Protein AF-A0A8H9ICK0-F1 (afdb_monomer)

Foldseek 3Di:
DVVVVVVVVVVVVVVVVVVVVPPPVPPPPPPVQDWDKDWDWDDDPAKIKTKIKTAAPAQPDPAEAEDDDDDQWAAQQRQDPNDSNNVVVQVVCSVVNHIYMTIGPDPYDPMHDDRPDDDD

pLDDT: mean 82.22, std 15.5, range [43.94, 97.44]

Mean predicted aligned error: 12.76 Å

InterPro domains:
  IPR029058 Alpha/Beta hydrolase fold [G3DSA:3.40.50.1820] (29-119)
  IPR029058 Alpha/Beta hydrolase fold [SSF53474] (40-115)
  IPR053145 AB hydrolase superfamily Esterase 10 [PTHR43265] (17-114)

Organism: NCBI:txid368405

Secondary structure (DSSP, 8-state):
-HHHHHHHHHHHHHHHHHHHSGGGSTTS-------EEEEEEEE-SS-EEEEEEEE-SS-SSS-EEEE---SSS--TT-EETTEEHHHHHHHHHHHTT-EEEEEPPTTSTT--S---S---

Nearest PDB structures (foldseek):
  7z2x-assembly1_B  TM=8.511E-01  e=9.625E-04  Lentilactobacillus buchneri
  5hdp-assembly6_F  TM=6.796E-01  e=7.055E-03  Streptomyces albus
  5hdf-assembly1_B  TM=6.763E-01  e=8.022E-03  Streptomyces albus
  6y0f-assembly1_B  TM=5.804E-01  e=4.264E-02  Homo sapiens
  6kd0-assembly1_A  TM=6.346E-01  e=1.446E-01  Boreostereum vibrans

Sequence (120 aa):
MFHLSIIKLSVVILTVFLLLAVPQCCSAFERTTSKKEVDLLIKAPEIDLGGTLLVPQTAKRDLLVIFTSGSSWQDRDSTLFDFPMFKVIAQHLAQAGIASFRYDDRGVGTSTGDFGIGSC

Solvent-accessible surface area (backbone atoms only — not comparable to full-atom values): 7002 Å² total; per-residue (Å²): 119,69,74,65,52,54,53,54,51,51,53,52,52,53,52,52,53,56,62,68,58,60,74,74,73,73,74,81,78,75,79,71,76,68,59,47,78,42,81,46,73,49,79,49,100,82,36,38,39,17,29,40,38,39,41,27,77,57,64,76,52,103,47,76,46,75,58,75,89,88,68,82,81,33,51,42,31,51,62,52,94,90,39,46,54,46,50,56,52,44,55,51,36,26,74,71,12,31,27,30,36,28,39,20,31,52,52,21,93,71,10,39,53,73,67,72,91,82,82,130

Structure (mmCIF, N/CA/C/O backbone):
data_AF-A0A8H9ICK0-F1
#
_entry.id   AF-A0A8H9ICK0-F1
#
loop_
_atom_site.group_PDB
_atom_site.id
_atom_site.type_symbol
_atom_site.label_atom_id
_atom_site.label_alt_id
_atom_site.label_comp_id
_atom_site.label_asym_id
_atom_site.label_entity_id
_atom_site.label_seq_id
_atom_site.pdbx_PDB_ins_code
_atom_site.Cartn_x
_atom_site.Cartn_y
_atom_site.Cartn_z
_atom_site.occupancy
_atom_site.B_iso_or_equiv
_atom_site.auth_seq_id
_atom_site.auth_comp_id
_atom_site.auth_asym_id
_atom_site.auth_atom_id
_atom_site.pdbx_PDB_model_num
ATOM 1 N N . MET A 1 1 ? 5.658 -30.998 67.004 1.00 60.28 1 MET A N 1
ATOM 2 C CA . MET A 1 1 ? 6.125 -31.365 65.644 1.00 60.28 1 MET A CA 1
ATOM 3 C C . MET A 1 1 ? 5.016 -31.257 64.583 1.00 60.28 1 MET A C 1
ATOM 5 O O . MET A 1 1 ? 5.282 -30.704 63.527 1.00 60.28 1 MET A O 1
ATOM 9 N N . PHE A 1 2 ? 3.769 -31.663 64.869 1.00 62.81 2 PHE A N 1
ATOM 10 C CA . PHE A 1 2 ? 2.630 -31.580 63.927 1.00 62.81 2 PHE A CA 1
ATOM 11 C C . PHE A 1 2 ? 2.185 -30.155 63.548 1.00 62.81 2 PHE A C 1
ATOM 13 O O . PHE A 1 2 ? 1.882 -29.889 62.388 1.00 62.81 2 PHE A O 1
ATOM 20 N N . HIS A 1 3 ? 2.227 -29.209 64.490 1.00 69.38 3 HIS A N 1
ATOM 21 C CA . HIS A 1 3 ? 1.761 -27.835 64.258 1.00 69.38 3 HIS A CA 1
ATOM 22 C C . HIS A 1 3 ? 2.597 -27.067 63.216 1.00 69.38 3 HIS A C 1
ATOM 24 O O . HIS A 1 3 ? 2.086 -26.199 62.517 1.00 69.38 3 HIS A O 1
ATOM 30 N N . LEU A 1 4 ? 3.881 -27.414 63.068 1.00 63.09 4 LEU A N 1
ATOM 31 C CA . LEU A 1 4 ? 4.794 -26.766 62.120 1.00 63.09 4 LEU A CA 1
ATOM 32 C C . LEU A 1 4 ? 4.628 -27.299 60.685 1.00 63.09 4 LEU A C 1
ATOM 34 O O . LEU A 1 4 ? 4.984 -26.618 59.727 1.00 63.09 4 LEU A O 1
ATOM 38 N N . SER A 1 5 ? 4.080 -28.509 60.530 1.00 70.38 5 SER A N 1
ATOM 39 C CA . SER A 1 5 ? 3.836 -29.142 59.228 1.00 70.38 5 SER A CA 1
ATOM 40 C C . SER A 1 5 ? 2.579 -28.582 58.551 1.00 70.38 5 SER A C 1
ATOM 42 O O . SER A 1 5 ? 2.607 -28.297 57.357 1.00 70.38 5 SER A O 1
ATOM 44 N N . ILE A 1 6 ? 1.527 -28.305 59.329 1.00 77.06 6 ILE A N 1
ATOM 45 C CA . ILE A 1 6 ? 0.273 -27.708 58.835 1.00 77.06 6 ILE A CA 1
ATOM 46 C C . ILE A 1 6 ? 0.503 -26.271 58.341 1.00 77.06 6 ILE A C 1
ATOM 48 O O . ILE A 1 6 ? 0.002 -25.885 57.287 1.00 77.06 6 ILE A O 1
ATOM 52 N N . ILE A 1 7 ? 1.326 -25.496 59.056 1.00 78.19 7 ILE A N 1
ATOM 53 C CA . ILE A 1 7 ? 1.675 -24.118 58.673 1.00 78.19 7 ILE A CA 1
ATOM 54 C C . ILE A 1 7 ? 2.466 -24.106 57.358 1.00 78.19 7 ILE A C 1
ATOM 56 O O . ILE A 1 7 ? 2.162 -23.316 56.467 1.00 78.19 7 ILE A O 1
ATOM 60 N N . LYS A 1 8 ? 3.432 -25.021 57.192 1.00 78.19 8 LYS A N 1
ATOM 61 C CA . LYS A 1 8 ? 4.186 -25.158 55.936 1.00 78.19 8 LYS A CA 1
ATOM 62 C C . LYS A 1 8 ? 3.283 -25.539 54.760 1.00 78.19 8 LYS A C 1
ATOM 64 O O . LYS A 1 8 ? 3.456 -24.989 53.680 1.00 78.19 8 LYS A O 1
ATOM 69 N N . LEU A 1 9 ? 2.304 -26.421 54.967 1.00 80.81 9 LEU A N 1
ATOM 70 C CA . LEU A 1 9 ? 1.376 -26.837 53.913 1.00 80.81 9 LEU A CA 1
ATOM 71 C C . LEU A 1 9 ? 0.417 -25.704 53.507 1.00 80.81 9 LEU A C 1
ATOM 73 O O . LEU A 1 9 ? 0.200 -25.488 52.320 1.00 80.81 9 LEU A O 1
ATOM 77 N N . SER A 1 10 ? -0.082 -24.926 54.472 1.00 81.25 10 SER A N 1
ATOM 78 C CA . SER A 1 10 ? -0.953 -23.771 54.208 1.00 81.25 10 SER A CA 1
ATOM 79 C C . SER A 1 10 ? -0.232 -22.649 53.448 1.00 81.25 10 SER A C 1
ATOM 81 O O . SER A 1 10 ? -0.766 -22.114 52.479 1.00 81.25 10 SER A O 1
ATOM 83 N N . VAL A 1 11 ? 1.020 -22.344 53.815 1.00 81.75 11 VAL A N 1
ATOM 84 C CA . VAL A 1 11 ? 1.832 -21.334 53.112 1.00 81.75 11 VAL A CA 1
ATOM 85 C C . VAL A 1 11 ? 2.145 -21.768 51.679 1.00 81.75 11 VAL A C 1
ATOM 87 O O . VAL A 1 11 ? 2.081 -20.939 50.780 1.00 81.75 11 VAL A O 1
ATOM 90 N N . VAL A 1 12 ? 2.426 -23.055 51.441 1.00 85.00 12 VAL A N 1
ATOM 91 C CA . VAL A 1 12 ? 2.659 -23.589 50.085 1.00 85.00 12 VAL A CA 1
ATOM 92 C C . VAL A 1 12 ? 1.384 -23.549 49.238 1.00 85.00 12 VAL A C 1
ATOM 94 O O . VAL A 1 12 ? 1.440 -23.190 48.067 1.00 85.00 12 VAL A O 1
ATOM 97 N N . ILE A 1 13 ? 0.221 -23.857 49.817 1.00 82.44 13 ILE A N 1
ATOM 98 C CA . ILE A 1 13 ? -1.058 -23.782 49.095 1.00 82.44 13 ILE A CA 1
ATOM 99 C C . ILE A 1 13 ? -1.400 -22.324 48.751 1.00 82.44 13 ILE A C 1
ATOM 101 O O . ILE A 1 13 ? -1.805 -22.047 47.623 1.00 82.44 13 ILE A O 1
ATOM 105 N N . LEU A 1 14 ? -1.181 -21.381 49.673 1.00 76.44 14 LEU A N 1
ATOM 106 C CA . LEU A 1 14 ? -1.448 -19.959 49.446 1.00 76.44 14 LEU A CA 1
ATOM 107 C C . LEU A 1 14 ? -0.511 -19.346 48.391 1.00 76.44 14 LEU A C 1
ATOM 109 O O . LEU A 1 14 ? -0.959 -18.553 47.566 1.00 76.44 14 LEU A O 1
ATOM 113 N N . THR A 1 15 ? 0.772 -19.726 48.374 1.00 74.38 15 THR A N 1
ATOM 114 C CA . THR A 1 15 ? 1.733 -19.230 47.373 1.00 74.38 15 THR A CA 1
ATOM 115 C C . THR A 1 15 ? 1.491 -19.823 45.987 1.00 74.38 15 THR A C 1
ATOM 117 O O . THR A 1 15 ? 1.574 -19.092 45.002 1.00 74.38 15 THR A O 1
ATOM 120 N N . VAL A 1 16 ? 1.112 -21.102 4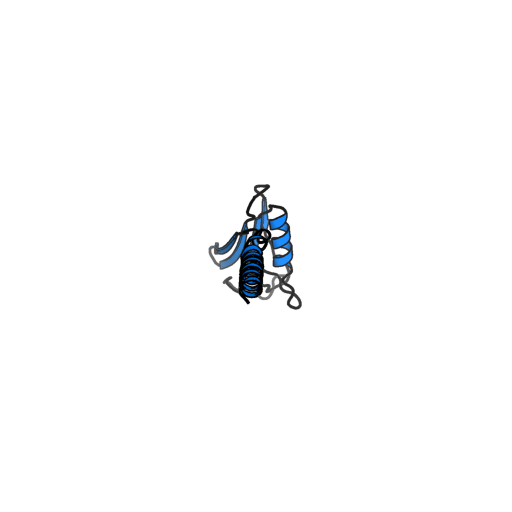5.888 1.00 78.88 16 VAL A N 1
ATOM 121 C CA . VAL A 1 16 ? 0.711 -21.732 44.617 1.00 78.88 16 VAL A CA 1
ATOM 122 C C . VAL A 1 16 ? -0.585 -21.116 44.079 1.00 78.88 16 VAL A C 1
ATOM 124 O O . VAL A 1 16 ? -0.677 -20.833 42.887 1.00 78.88 16 VAL A O 1
ATOM 127 N N . PHE A 1 17 ? -1.562 -20.832 44.945 1.00 76.19 17 PHE A N 1
ATOM 128 C CA . PHE A 1 17 ? -2.814 -20.183 44.549 1.00 76.19 17 PHE A CA 1
ATOM 129 C C . PHE A 1 17 ? -2.591 -18.745 44.046 1.00 76.19 17 PHE A C 1
ATOM 131 O O . PHE A 1 17 ? -3.198 -18.335 43.058 1.00 76.19 17 PHE A O 1
ATOM 138 N N . LEU A 1 18 ? -1.660 -18.003 44.660 1.00 67.44 18 LEU A N 1
ATOM 139 C CA . LEU A 1 18 ? -1.280 -16.658 44.218 1.00 67.44 18 LEU A CA 1
ATOM 140 C C . LEU A 1 18 ? -0.561 -16.674 42.855 1.00 67.44 18 LEU A C 1
ATOM 142 O O . LEU A 1 18 ? -0.817 -15.804 42.030 1.00 67.44 18 LEU A O 1
ATOM 146 N N . LEU A 1 19 ? 0.282 -17.681 42.587 1.00 67.69 19 LEU A N 1
ATOM 147 C CA . LEU A 1 19 ? 0.970 -17.879 41.299 1.00 67.69 19 LEU A CA 1
ATOM 148 C C . LEU A 1 19 ? 0.021 -18.302 40.161 1.00 67.69 19 LEU A C 1
ATOM 150 O O . LEU A 1 19 ? 0.246 -17.931 39.011 1.00 67.69 19 LEU A O 1
ATOM 154 N N . LEU A 1 20 ? -1.059 -19.025 40.472 1.00 67.44 20 LEU A N 1
ATOM 155 C CA . LEU A 1 20 ? -2.079 -19.441 39.500 1.00 67.44 20 LEU A CA 1
ATOM 156 C C . LEU A 1 20 ? -3.115 -18.351 39.174 1.00 67.44 20 LEU A C 1
ATOM 158 O O . LEU A 1 20 ? -3.840 -18.498 38.194 1.00 67.44 20 LEU A O 1
ATOM 162 N N . ALA A 1 21 ? -3.178 -17.259 39.946 1.00 59.62 21 ALA A N 1
ATOM 163 C CA . ALA A 1 21 ? -4.078 -16.122 39.705 1.00 59.62 21 ALA A CA 1
ATOM 164 C C . ALA A 1 21 ? -3.463 -15.014 38.818 1.00 59.62 21 ALA A C 1
ATOM 166 O O . ALA A 1 21 ? -4.181 -14.159 38.299 1.00 59.62 21 ALA A O 1
ATOM 167 N N . VAL A 1 22 ? -2.145 -15.046 38.581 1.00 60.22 22 VAL A N 1
ATOM 168 C CA . VAL A 1 22 ? -1.435 -14.098 37.699 1.00 60.22 22 VAL A CA 1
ATOM 169 C C . VAL A 1 22 ? -1.764 -14.232 36.193 1.00 60.22 22 VAL A C 1
ATOM 171 O O . VAL A 1 22 ? -1.731 -13.206 35.509 1.00 60.22 22 VAL A O 1
ATOM 174 N N . PRO A 1 23 ? -2.134 -15.397 35.613 1.00 56.69 23 PRO A N 1
ATOM 175 C CA . PRO A 1 23 ? -2.251 -15.501 34.162 1.00 56.69 23 PRO A CA 1
ATOM 176 C C . PRO A 1 23 ? -3.549 -14.901 33.595 1.00 56.69 23 PRO A C 1
ATOM 178 O O . PRO A 1 23 ? -3.660 -14.776 32.380 1.00 56.69 23 PRO A O 1
ATOM 181 N N . GLN A 1 24 ? -4.523 -14.484 34.418 1.00 57.00 24 GLN A N 1
ATOM 182 C CA . GLN A 1 24 ? -5.813 -13.977 33.915 1.00 57.00 24 GLN A CA 1
ATOM 183 C C . GLN A 1 24 ? -5.920 -12.449 33.801 1.00 57.00 24 GLN A C 1
ATOM 185 O O . GLN A 1 24 ? -6.860 -11.964 33.177 1.00 57.00 24 GLN A O 1
ATOM 190 N N . CYS A 1 25 ? -4.959 -11.671 34.312 1.00 43.94 25 CYS A N 1
ATOM 191 C CA . CYS A 1 25 ? -4.968 -10.212 34.113 1.00 43.94 25 CYS A CA 1
ATOM 192 C C . CYS A 1 25 ? -4.233 -9.773 32.828 1.00 43.94 25 CYS A C 1
ATOM 194 O O . CYS A 1 25 ? -4.380 -8.641 32.377 1.00 43.94 25 CYS A O 1
ATOM 196 N N . CYS A 1 26 ? -3.470 -10.670 32.193 1.00 50.56 26 CYS A N 1
ATOM 197 C CA . CYS A 1 26 ? -2.640 -10.326 31.032 1.00 50.56 26 CYS A CA 1
ATOM 198 C C . CYS A 1 26 ? -3.401 -10.331 29.688 1.00 50.56 26 CYS A C 1
ATOM 200 O O . CYS A 1 26 ? -2.861 -9.918 28.670 1.00 50.56 26 CYS A O 1
ATOM 202 N N . SER A 1 27 ? -4.664 -10.771 29.655 1.00 51.22 27 SER A N 1
ATOM 203 C CA . SER A 1 27 ? -5.395 -10.979 28.391 1.00 51.22 27 SER A CA 1
ATOM 204 C C . 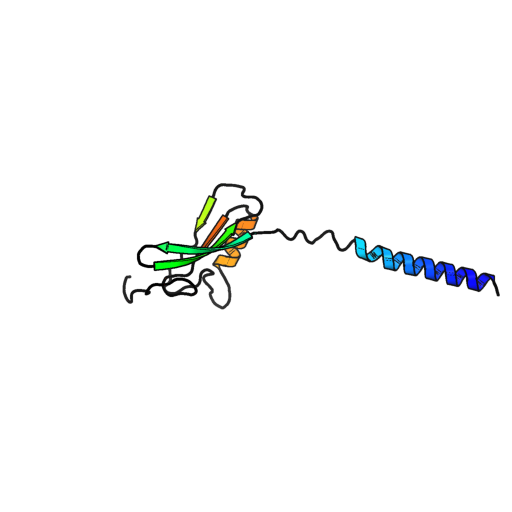SER A 1 27 ? -6.345 -9.837 27.989 1.00 51.22 27 SER A C 1
ATOM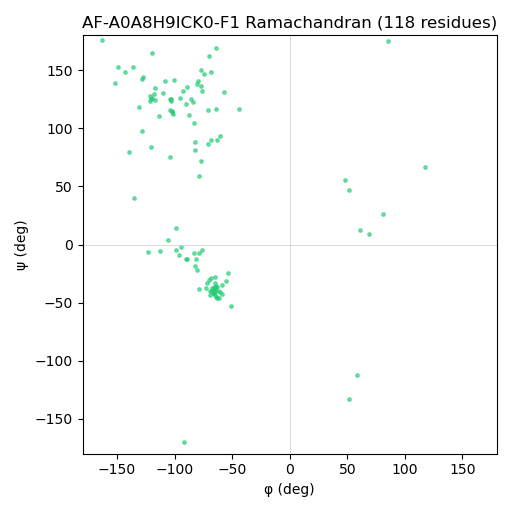 206 O O . SER A 1 27 ? -7.195 -10.037 27.124 1.00 51.22 27 SER A O 1
ATOM 208 N N . ALA A 1 28 ? -6.251 -8.647 28.594 1.00 52.72 28 ALA A N 1
ATOM 209 C CA . ALA A 1 28 ? -7.181 -7.540 28.313 1.00 52.72 28 ALA A CA 1
ATOM 210 C C . ALA A 1 28 ? -6.607 -6.390 27.459 1.00 52.72 28 ALA A C 1
ATOM 212 O O . ALA A 1 28 ? -7.314 -5.411 27.217 1.00 52.72 28 ALA A O 1
ATOM 213 N N . PHE A 1 29 ? -5.367 -6.481 26.964 1.00 49.50 29 PHE A N 1
ATOM 214 C CA . PHE A 1 29 ? -4.799 -5.453 26.078 1.00 49.50 29 PHE A CA 1
ATOM 215 C C . PHE A 1 29 ? -4.055 -6.033 24.872 1.00 49.50 29 PHE A C 1
ATOM 217 O O . PHE A 1 29 ? -3.059 -5.499 24.411 1.00 49.50 29 PHE A O 1
ATOM 224 N N . GLU A 1 30 ? -4.596 -7.088 24.281 1.00 54.53 30 GLU A N 1
ATOM 225 C CA . GLU A 1 30 ? -4.493 -7.228 22.833 1.00 54.53 30 GLU A CA 1
ATOM 226 C C . GLU A 1 30 ? -5.846 -6.865 22.241 1.00 54.53 30 GLU A C 1
ATOM 228 O O . GLU A 1 30 ? -6.631 -7.701 21.802 1.00 54.53 30 GLU A O 1
ATOM 233 N N . ARG A 1 31 ? -6.141 -5.560 22.204 1.00 44.88 31 ARG A N 1
ATOM 234 C CA . ARG A 1 31 ? -7.036 -5.069 21.158 1.00 44.88 31 ARG A CA 1
ATOM 235 C C . ARG A 1 31 ? -6.206 -5.011 19.884 1.00 44.88 31 ARG A C 1
ATOM 237 O O . ARG A 1 31 ? -5.825 -3.936 19.425 1.00 44.88 31 ARG A O 1
ATOM 244 N N . THR A 1 32 ? -5.902 -6.187 19.347 1.00 47.38 32 THR A N 1
ATOM 245 C CA . THR A 1 32 ? -5.354 -6.358 18.007 1.00 47.38 32 THR A CA 1
ATOM 246 C C . THR A 1 32 ? -6.439 -5.849 17.075 1.00 47.38 32 THR A C 1
ATOM 248 O O . THR A 1 32 ? -7.392 -6.544 16.737 1.00 47.38 32 THR A O 1
ATOM 251 N N . THR A 1 33 ? -6.375 -4.551 16.787 1.00 56.31 33 THR A N 1
ATOM 252 C CA . THR A 1 33 ? -7.227 -3.872 15.818 1.00 56.31 33 THR A CA 1
ATOM 253 C C . THR A 1 33 ? -6.965 -4.549 14.482 1.00 56.31 33 THR A C 1
ATOM 255 O O . THR A 1 33 ? -5.990 -4.249 13.801 1.00 56.31 33 THR A O 1
ATOM 258 N N . SER A 1 34 ? -7.781 -5.549 14.158 1.00 65.06 34 SER A N 1
ATOM 259 C CA . SER A 1 34 ? -7.619 -6.373 12.966 1.00 65.06 34 SER A CA 1
ATOM 260 C C . SER A 1 34 ? -7.981 -5.523 11.746 1.00 65.06 34 SER A C 1
ATOM 262 O O . SER A 1 34 ? -9.135 -5.441 11.333 1.00 65.06 34 SER A O 1
ATOM 264 N N . LYS A 1 35 ? -6.998 -4.779 11.233 1.00 81.06 35 LYS A N 1
ATOM 265 C CA . LYS A 1 35 ? -7.050 -4.110 9.930 1.00 81.06 35 LYS A CA 1
ATOM 266 C C . LYS A 1 35 ? -6.756 -5.166 8.864 1.00 81.06 35 LYS A C 1
ATOM 268 O O . LYS A 1 35 ? -5.892 -6.014 9.079 1.00 81.06 35 LYS A O 1
ATOM 273 N N . LYS A 1 36 ? -7.457 -5.125 7.730 1.00 91.00 36 LYS A N 1
ATOM 274 C CA . LYS A 1 36 ? -7.258 -6.093 6.645 1.00 91.00 36 LYS A CA 1
ATOM 275 C C . LYS A 1 36 ? -6.428 -5.450 5.540 1.00 91.00 36 LYS A C 1
ATOM 277 O O . LYS A 1 36 ? -6.899 -4.515 4.896 1.00 91.00 36 LYS A O 1
ATOM 282 N N . GLU A 1 37 ? -5.217 -5.952 5.335 1.00 93.44 37 GLU A N 1
ATOM 283 C CA . GLU A 1 37 ? -4.410 -5.652 4.149 1.00 93.44 37 GLU A CA 1
ATOM 284 C C . GLU A 1 37 ? -4.671 -6.726 3.091 1.00 93.44 37 GLU A C 1
ATOM 286 O O . GLU A 1 37 ? -4.717 -7.918 3.398 1.00 93.44 37 GLU A O 1
ATOM 291 N N . VAL A 1 38 ? -4.926 -6.292 1.861 1.00 95.81 38 VAL A N 1
ATOM 292 C CA . VAL A 1 38 ? -5.195 -7.164 0.718 1.00 95.81 38 VAL A CA 1
ATOM 293 C C . VAL A 1 38 ? -4.328 -6.707 -0.435 1.00 95.81 38 VAL A C 1
ATOM 295 O O . VAL A 1 38 ? -4.495 -5.589 -0.918 1.00 95.81 38 VAL A O 1
ATOM 298 N N . ASP A 1 39 ? -3.437 -7.574 -0.894 1.00 95.31 39 ASP A N 1
ATOM 299 C CA . ASP A 1 39 ? -2.682 -7.318 -2.112 1.00 95.31 39 ASP A CA 1
ATOM 300 C C . ASP A 1 39 ? -3.571 -7.559 -3.333 1.00 95.31 39 ASP A C 1
ATOM 302 O O . ASP A 1 39 ? -4.293 -8.556 -3.427 1.00 95.31 39 ASP A O 1
ATOM 306 N N . LEU A 1 40 ? -3.549 -6.602 -4.252 1.00 95.62 40 LEU A N 1
ATOM 307 C CA . LEU A 1 40 ? -4.356 -6.561 -5.457 1.00 95.62 40 LEU A CA 1
ATOM 308 C C . LEU A 1 40 ? -3.454 -6.331 -6.664 1.00 95.62 40 LEU A C 1
ATOM 310 O O . LEU A 1 40 ? -2.512 -5.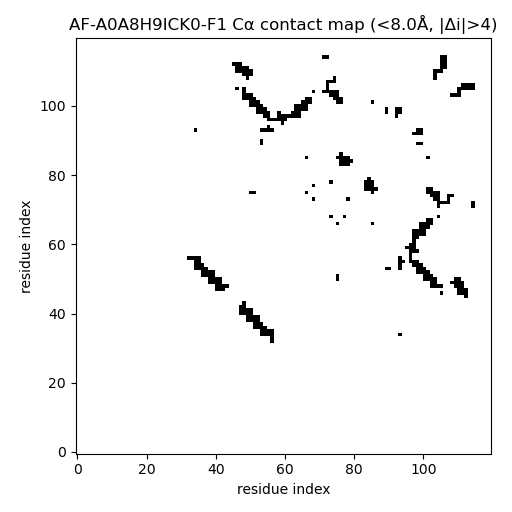543 -6.618 1.00 95.62 40 LEU A O 1
ATOM 314 N N . LEU A 1 41 ? -3.810 -6.988 -7.762 1.00 95.31 41 LEU A N 1
ATOM 315 C CA . LEU A 1 41 ? -3.233 -6.747 -9.075 1.00 95.31 41 LEU A CA 1
ATOM 316 C C . LEU A 1 41 ? -4.324 -6.168 -9.974 1.00 95.31 41 LEU A C 1
ATOM 318 O O . LEU A 1 41 ? -5.290 -6.856 -10.317 1.00 95.31 41 LEU A O 1
ATOM 322 N N . ILE A 1 42 ? -4.191 -4.893 -10.321 1.00 94.12 42 ILE A N 1
ATOM 323 C CA . ILE A 1 42 ? -5.111 -4.192 -11.211 1.00 94.12 42 ILE A CA 1
ATOM 324 C C . ILE A 1 42 ? -4.633 -4.411 -12.642 1.00 94.12 42 ILE A C 1
ATOM 326 O O . ILE A 1 42 ? -3.592 -3.892 -13.035 1.00 94.12 42 ILE A O 1
ATOM 330 N N . LYS A 1 43 ? -5.406 -5.169 -13.421 1.00 94.19 43 LYS A N 1
ATOM 331 C CA . LYS A 1 43 ? -5.097 -5.441 -14.827 1.00 94.19 43 LYS A CA 1
ATOM 332 C C . LYS A 1 43 ? -5.607 -4.317 -15.720 1.00 94.19 43 LYS A C 1
ATOM 334 O O . LYS A 1 43 ? -6.808 -4.043 -15.732 1.00 94.19 43 LYS A O 1
ATOM 339 N N . ALA A 1 44 ? -4.712 -3.709 -16.486 1.00 88.62 44 ALA A N 1
ATOM 340 C CA . ALA A 1 44 ? -5.025 -2.775 -17.560 1.00 88.62 44 ALA A CA 1
ATOM 341 C C . ALA A 1 44 ? -4.490 -3.324 -18.902 1.00 88.62 44 ALA A C 1
ATOM 343 O O . ALA A 1 44 ? -3.689 -4.256 -18.903 1.00 88.62 44 ALA A O 1
ATOM 344 N N . PRO A 1 45 ? -4.930 -2.791 -20.059 1.00 85.81 45 PRO A N 1
ATOM 345 C CA . PRO A 1 45 ? -4.636 -3.383 -21.371 1.00 85.81 45 PRO A CA 1
ATOM 346 C C . PRO A 1 45 ? -3.147 -3.599 -21.678 1.00 85.81 45 PRO A C 1
ATOM 348 O O . PRO A 1 45 ? -2.802 -4.538 -22.387 1.00 85.81 45 PRO A O 1
ATOM 351 N N . GLU A 1 46 ? -2.278 -2.742 -21.143 1.00 86.81 46 GLU A N 1
ATOM 352 C CA . GLU A 1 46 ? -0.836 -2.736 -21.431 1.00 86.81 46 GLU A CA 1
ATOM 353 C C . GLU A 1 46 ? 0.025 -2.875 -20.168 1.00 86.81 46 GLU A C 1
ATOM 355 O O . GLU A 1 46 ? 1.246 -2.989 -20.255 1.00 86.81 46 GLU A O 1
ATOM 360 N N . ILE A 1 47 ? -0.597 -2.847 -18.987 1.00 90.56 47 ILE A N 1
ATOM 361 C CA . ILE A 1 47 ? 0.107 -2.813 -17.710 1.00 90.56 47 ILE A CA 1
ATOM 362 C C . ILE A 1 47 ? -0.720 -3.453 -16.600 1.00 90.56 47 ILE A C 1
ATOM 364 O O . ILE A 1 47 ? -1.918 -3.214 -16.479 1.00 90.56 47 ILE A O 1
ATOM 368 N N . ASP A 1 48 ? -0.049 -4.213 -15.749 1.00 93.50 48 ASP A N 1
ATOM 369 C CA . ASP A 1 48 ? -0.589 -4.711 -14.495 1.00 93.50 48 ASP A CA 1
ATOM 370 C C . ASP A 1 48 ? -0.004 -3.866 -13.360 1.00 93.50 48 ASP A C 1
ATOM 372 O O . ASP A 1 48 ? 1.214 -3.736 -13.249 1.00 93.50 48 ASP A O 1
ATOM 376 N N . LEU A 1 49 ? -0.862 -3.275 -12.527 1.00 93.31 49 LEU A N 1
ATOM 377 C CA . LEU A 1 49 ? -0.452 -2.470 -11.376 1.00 93.31 49 LEU A CA 1
ATOM 378 C C . LEU A 1 49 ? -0.648 -3.263 -10.089 1.00 93.31 49 LEU A C 1
ATOM 380 O O . LEU A 1 49 ? -1.774 -3.609 -9.724 1.00 93.31 49 LEU A O 1
ATOM 384 N N . GLY A 1 50 ? 0.451 -3.545 -9.401 1.00 95.31 50 GLY A N 1
ATOM 385 C CA . GLY A 1 50 ? 0.441 -4.214 -8.112 1.00 95.31 50 GLY A CA 1
ATOM 386 C C . GLY A 1 50 ? 0.325 -3.215 -6.966 1.00 95.31 50 GLY A C 1
ATOM 387 O O . GLY A 1 50 ? 0.984 -2.177 -6.952 1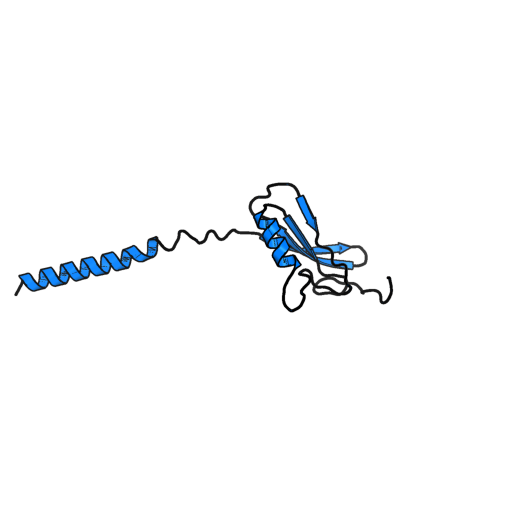.00 95.31 50 GLY A O 1
ATOM 388 N N . GLY A 1 51 ? -0.526 -3.511 -5.990 1.00 96.00 51 GLY A N 1
ATOM 389 C CA . GLY A 1 51 ? -0.720 -2.644 -4.836 1.00 96.00 51 GLY A CA 1
ATOM 390 C C . GLY A 1 51 ? -1.409 -3.330 -3.670 1.00 96.00 51 GLY A C 1
ATOM 391 O O . GLY A 1 51 ? -1.847 -4.470 -3.763 1.00 96.00 51 GLY A O 1
ATOM 392 N N . THR A 1 52 ? -1.532 -2.614 -2.561 1.00 97.44 52 THR A N 1
ATOM 393 C CA . THR A 1 52 ? -2.130 -3.093 -1.319 1.00 97.44 52 THR A CA 1
ATOM 394 C C . THR A 1 52 ? -3.305 -2.198 -0.935 1.00 97.44 52 THR A C 1
ATOM 396 O O . THR A 1 52 ? -3.170 -0.985 -0.746 1.00 97.44 52 THR A O 1
ATOM 399 N N . LEU A 1 53 ? -4.476 -2.813 -0.778 1.00 96.50 53 LEU A N 1
ATOM 400 C CA . LEU A 1 53 ? -5.670 -2.207 -0.208 1.00 96.50 53 LEU A CA 1
ATOM 401 C C . LEU A 1 53 ? -5.680 -2.426 1.304 1.00 96.50 53 LEU A C 1
ATOM 403 O O . LEU A 1 53 ? -5.721 -3.557 1.783 1.00 96.50 53 LEU A O 1
ATOM 407 N N . LEU A 1 54 ? -5.702 -1.332 2.057 1.00 96.12 54 LEU A N 1
ATOM 408 C CA . LEU A 1 54 ? -5.882 -1.333 3.500 1.00 96.12 54 LEU A CA 1
ATOM 409 C C . LEU A 1 54 ? -7.323 -0.949 3.837 1.00 96.12 54 LEU A C 1
ATOM 411 O O . LEU A 1 54 ? -7.740 0.201 3.657 1.00 96.12 54 LEU A O 1
ATOM 415 N N . VAL A 1 55 ? -8.067 -1.917 4.370 1.00 93.50 55 VAL A N 1
ATOM 416 C CA . VAL A 1 55 ? -9.461 -1.744 4.785 1.00 93.50 55 VAL A CA 1
ATOM 417 C C . VAL A 1 55 ? -9.535 -1.614 6.313 1.00 93.50 55 VAL A C 1
ATOM 419 O O . VAL A 1 55 ? -9.058 -2.505 7.030 1.00 93.50 55 VAL A O 1
ATOM 422 N N . PRO A 1 56 ? -10.123 -0.525 6.847 1.00 92.62 56 PRO A N 1
ATOM 423 C CA . PRO A 1 56 ? -10.352 -0.383 8.278 1.00 92.62 56 PRO A CA 1
ATOM 424 C C . PRO A 1 56 ? -11.415 -1.377 8.758 1.00 92.62 56 PRO A C 1
ATOM 426 O O . PRO A 1 56 ? -12.367 -1.673 8.043 1.00 92.62 56 PRO A O 1
ATOM 429 N N . GLN A 1 57 ? -11.301 -1.840 10.005 1.00 85.69 57 GLN A N 1
ATOM 430 C CA . GLN A 1 57 ? -12.281 -2.753 10.615 1.00 85.69 57 GLN A CA 1
ATOM 431 C C . GLN A 1 57 ? -13.698 -2.162 10.642 1.00 85.69 57 GLN A C 1
ATOM 433 O O . GLN A 1 57 ? -14.692 -2.870 10.511 1.00 85.69 57 GLN A O 1
ATOM 438 N N . THR A 1 58 ? -13.786 -0.849 10.836 1.00 84.69 58 THR A N 1
ATOM 439 C CA . THR A 1 58 ? -15.040 -0.105 10.814 1.00 84.69 58 THR A CA 1
ATOM 440 C C . THR A 1 58 ? -14.866 1.052 9.853 1.00 84.69 58 THR A C 1
ATOM 442 O O . THR A 1 58 ? -14.279 2.081 10.200 1.00 84.69 58 THR A O 1
ATOM 445 N N . ALA A 1 59 ? -15.345 0.866 8.626 1.00 80.56 59 ALA A N 1
ATOM 446 C CA . ALA A 1 59 ? -15.461 1.956 7.677 1.00 80.56 59 ALA A CA 1
ATOM 447 C C . ALA A 1 59 ? -16.471 2.965 8.236 1.00 80.56 59 ALA A C 1
ATOM 449 O O . ALA A 1 59 ? -17.634 2.639 8.462 1.00 80.56 59 ALA A O 1
ATOM 450 N N . LYS A 1 60 ? -16.013 4.188 8.517 1.00 78.06 60 LYS A N 1
ATOM 451 C CA . LYS A 1 60 ? -16.906 5.277 8.947 1.00 78.06 60 LYS A CA 1
ATOM 452 C C . LYS A 1 60 ? -17.583 5.958 7.761 1.00 78.06 60 LYS A C 1
ATOM 454 O O . LYS A 1 60 ? -18.536 6.706 7.956 1.00 78.06 60 LYS A O 1
ATOM 459 N N . ARG A 1 61 ? -17.028 5.776 6.561 1.00 75.31 61 ARG A N 1
ATOM 460 C CA . ARG A 1 61 ? -17.452 6.389 5.302 1.00 75.31 61 ARG A CA 1
ATOM 461 C C . ARG A 1 61 ? -17.141 5.437 4.154 1.00 75.31 61 ARG A C 1
ATOM 463 O O . ARG A 1 61 ? -16.135 4.731 4.219 1.00 75.31 61 ARG A O 1
ATOM 470 N N . ASP A 1 62 ? -17.908 5.542 3.077 1.00 84.62 62 ASP A N 1
ATOM 471 C CA . ASP A 1 62 ? -17.586 4.942 1.778 1.00 84.62 62 ASP A CA 1
ATOM 472 C C . ASP A 1 62 ? -16.541 5.806 1.050 1.00 84.62 62 ASP A C 1
ATOM 474 O O . ASP A 1 62 ? -16.783 6.369 -0.014 1.00 84.62 62 ASP A O 1
ATOM 478 N N . LEU A 1 63 ? -15.382 5.994 1.689 1.00 90.88 63 LEU A N 1
ATOM 479 C CA . LEU A 1 63 ? -14.276 6.802 1.182 1.00 90.88 63 LEU A CA 1
ATOM 480 C C . LEU A 1 63 ? -13.048 5.916 0.978 1.00 90.88 63 LEU A C 1
ATOM 482 O O . LEU A 1 63 ? -12.618 5.219 1.902 1.00 90.88 63 LEU A O 1
ATOM 486 N N . LEU A 1 64 ? -12.456 6.012 -0.211 1.00 94.69 64 LEU A N 1
ATOM 487 C CA . LEU A 1 64 ? -11.179 5.402 -0.551 1.00 94.69 64 LEU A CA 1
ATOM 488 C C . LEU A 1 64 ? -10.166 6.496 -0.890 1.00 94.69 64 LEU A C 1
ATOM 490 O O . LEU A 1 64 ? -10.403 7.313 -1.777 1.00 94.69 64 LEU A O 1
ATOM 494 N N . VAL A 1 65 ? -9.030 6.490 -0.198 1.00 96.44 65 VAL A N 1
ATOM 495 C CA . VAL A 1 65 ? -7.875 7.331 -0.530 1.00 96.44 65 VAL A CA 1
ATOM 496 C C . VAL A 1 65 ? -6.901 6.525 -1.379 1.00 96.44 65 VAL A C 1
ATOM 498 O O . VAL A 1 65 ? -6.473 5.449 -0.971 1.00 96.44 65 VAL A O 1
ATOM 501 N N . ILE A 1 66 ? -6.531 7.044 -2.544 1.00 96.19 66 ILE A N 1
ATOM 502 C CA . ILE A 1 66 ? -5.536 6.421 -3.420 1.00 96.19 66 ILE A CA 1
ATOM 503 C C . ILE A 1 66 ? -4.238 7.211 -3.292 1.00 96.19 66 ILE A C 1
ATOM 505 O O . ILE A 1 66 ? -4.234 8.428 -3.471 1.00 96.19 66 ILE A O 1
ATOM 509 N N . PHE A 1 67 ? -3.151 6.522 -2.960 1.00 95.50 67 PHE A N 1
ATOM 510 C CA . PHE A 1 67 ? -1.819 7.110 -2.925 1.00 95.50 67 PHE A CA 1
ATOM 511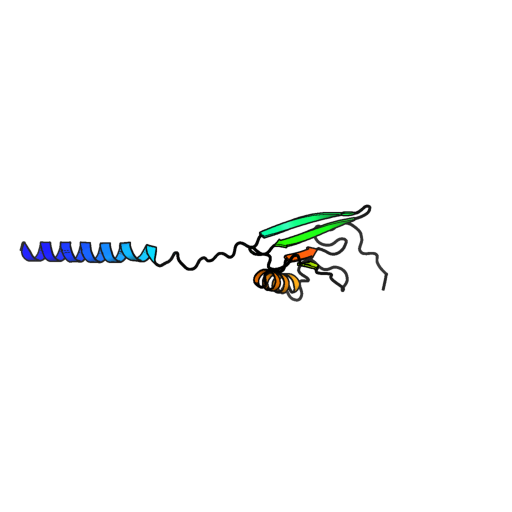 C C . PHE A 1 67 ? -1.204 7.057 -4.316 1.00 95.50 67 PHE A C 1
ATOM 513 O O . PHE A 1 67 ? -1.110 5.983 -4.900 1.00 95.50 67 PHE A O 1
ATOM 520 N N . THR A 1 68 ? -0.780 8.210 -4.824 1.00 91.44 68 THR A N 1
ATOM 521 C CA . THR A 1 68 ? -0.084 8.338 -6.105 1.00 91.44 68 THR A CA 1
ATOM 522 C C . THR A 1 68 ? 1.290 8.942 -5.855 1.00 91.44 68 THR A C 1
ATOM 524 O O . THR A 1 68 ? 1.392 10.012 -5.247 1.00 91.44 68 THR A O 1
ATOM 527 N N . SER A 1 69 ? 2.339 8.277 -6.321 1.00 86.81 69 SER A N 1
ATOM 528 C CA . SER A 1 69 ? 3.685 8.840 -6.353 1.00 86.81 69 SER A CA 1
ATOM 529 C C . SER A 1 69 ? 3.789 9.880 -7.482 1.00 86.81 69 SER A C 1
ATOM 531 O O . SER A 1 69 ? 3.104 9.787 -8.502 1.00 86.81 69 SER A O 1
ATOM 533 N N . GLY A 1 70 ? 4.598 10.919 -7.268 1.00 78.25 70 GLY A N 1
ATOM 534 C CA . GLY A 1 70 ? 4.892 11.943 -8.279 1.00 78.25 70 GLY A CA 1
ATOM 535 C C . GLY A 1 70 ? 6.344 11.933 -8.758 1.00 78.25 70 GLY A C 1
ATOM 536 O O . GLY A 1 70 ? 6.693 12.704 -9.647 1.00 78.25 70 GLY A O 1
ATOM 537 N N . SER A 1 71 ? 7.203 11.103 -8.160 1.00 65.94 71 SER A N 1
ATOM 538 C CA . SER A 1 71 ? 8.654 11.152 -8.342 1.00 65.94 71 SER A CA 1
ATOM 539 C C . SER A 1 71 ? 9.186 9.837 -8.904 1.00 65.94 71 SER A C 1
ATOM 541 O O . SER A 1 71 ? 9.692 9.001 -8.167 1.00 65.94 71 SER A O 1
ATOM 543 N N . SER A 1 72 ? 9.134 9.679 -10.222 1.00 74.56 72 SER A N 1
ATOM 544 C CA . SER A 1 72 ? 9.764 8.562 -10.939 1.00 74.56 72 SER A CA 1
ATOM 545 C C . SER A 1 72 ? 9.420 7.165 -10.384 1.00 74.56 72 SER A C 1
ATOM 547 O O . SER A 1 72 ? 8.251 6.858 -10.205 1.00 74.56 72 SER A O 1
ATOM 549 N N . TRP A 1 73 ? 10.417 6.295 -10.189 1.00 85.38 73 TRP A N 1
ATOM 550 C CA . TRP A 1 73 ? 10.265 4.907 -9.748 1.00 85.38 73 TRP A CA 1
ATOM 551 C C . TRP A 1 73 ? 10.139 4.871 -8.219 1.00 85.38 73 TRP A C 1
ATOM 553 O O . TRP A 1 73 ? 11.139 5.084 -7.530 1.00 85.38 73 TRP A O 1
ATOM 563 N N . GLN A 1 74 ? 8.933 4.664 -7.683 1.00 91.31 74 GLN A N 1
ATOM 564 C CA . GLN A 1 74 ? 8.695 4.512 -6.240 1.00 91.31 74 GLN A CA 1
ATOM 565 C C . GLN A 1 74 ? 7.903 3.245 -5.924 1.00 91.31 74 GLN A C 1
ATOM 567 O O . GLN A 1 74 ? 7.001 2.832 -6.655 1.00 91.31 74 GLN A O 1
ATOM 572 N N . ASP A 1 75 ? 8.236 2.633 -4.792 1.00 92.88 75 ASP A N 1
ATOM 573 C CA . ASP A 1 75 ? 7.450 1.549 -4.220 1.00 92.88 75 ASP A CA 1
ATOM 574 C C . ASP A 1 75 ? 6.115 2.072 -3.669 1.00 92.88 75 ASP A C 1
ATOM 576 O O . ASP A 1 75 ? 5.956 3.263 -3.385 1.00 92.88 75 ASP A O 1
ATOM 580 N N . ARG A 1 76 ? 5.149 1.171 -3.454 1.00 94.44 76 ARG A N 1
ATOM 581 C CA . ARG A 1 76 ? 3.826 1.536 -2.913 1.00 94.44 76 ARG A CA 1
ATOM 582 C C . ARG A 1 76 ? 3.858 2.320 -1.601 1.00 94.44 76 ARG A C 1
ATOM 584 O O . ARG A 1 76 ? 2.893 3.012 -1.280 1.00 94.44 76 ARG A O 1
ATOM 591 N N . ASP A 1 77 ? 4.926 2.191 -0.818 1.00 95.25 77 ASP A N 1
ATOM 592 C CA . ASP A 1 77 ? 5.059 2.856 0.473 1.00 95.25 77 ASP A CA 1
ATOM 593 C C . ASP A 1 77 ? 5.812 4.206 0.387 1.00 95.25 77 ASP A C 1
ATOM 595 O O . ASP A 1 77 ? 5.865 4.924 1.393 1.00 95.25 77 ASP A O 1
ATOM 599 N N . SER A 1 78 ? 6.296 4.596 -0.805 1.00 93.06 78 SER A N 1
ATOM 600 C CA . SER A 1 78 ? 7.099 5.800 -1.074 1.00 93.06 78 SER A CA 1
ATOM 601 C C . SER A 1 78 ? 8.242 5.940 -0.069 1.00 93.06 78 SER A C 1
ATOM 603 O O . SER A 1 78 ? 8.345 6.935 0.660 1.00 93.06 78 SER A O 1
ATOM 605 N N . THR A 1 79 ? 9.056 4.893 0.021 1.00 92.81 79 THR A N 1
ATOM 606 C CA . THR A 1 79 ? 10.086 4.752 1.043 1.00 92.81 79 THR A CA 1
ATOM 607 C C . THR A 1 79 ? 11.234 5.727 0.789 1.00 92.81 79 THR A C 1
ATOM 609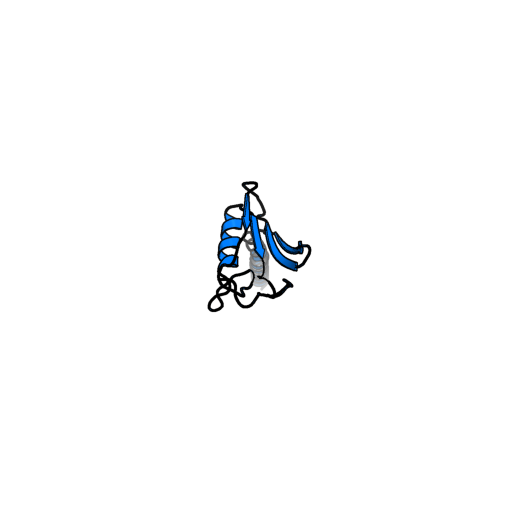 O O . THR A 1 79 ? 11.965 5.623 -0.194 1.00 92.81 79 THR A O 1
ATOM 612 N N . LEU A 1 80 ? 11.432 6.667 1.713 1.00 90.31 80 LEU A N 1
ATOM 613 C CA . LEU A 1 80 ? 12.534 7.630 1.683 1.00 90.31 80 LEU A CA 1
ATOM 614 C C . LEU A 1 80 ? 13.372 7.457 2.945 1.00 90.31 80 LEU A C 1
ATOM 616 O O . LEU A 1 80 ? 12.835 7.541 4.045 1.00 90.31 80 LEU A O 1
ATOM 620 N N . PHE A 1 81 ? 14.681 7.234 2.800 1.00 90.44 81 PHE A N 1
ATOM 621 C CA . PHE A 1 81 ? 15.594 7.008 3.934 1.00 90.44 81 PHE A CA 1
ATOM 622 C C . PHE A 1 81 ? 15.092 5.914 4.898 1.00 90.44 81 PHE A C 1
ATOM 624 O O . PHE A 1 81 ? 15.033 6.125 6.108 1.00 90.44 81 PHE A O 1
ATOM 631 N N . ASP A 1 82 ? 14.662 4.775 4.343 1.00 91.31 82 ASP A N 1
ATOM 632 C CA . ASP A 1 82 ? 14.068 3.637 5.069 1.00 91.31 82 ASP A CA 1
ATOM 633 C C . ASP A 1 82 ? 12.768 3.953 5.832 1.00 91.31 82 ASP A C 1
ATOM 635 O O . ASP A 1 82 ? 12.281 3.142 6.623 1.00 91.31 82 ASP A O 1
ATOM 639 N N . PHE A 1 83 ? 12.164 5.116 5.580 1.00 94.50 83 PHE A N 1
ATOM 640 C CA . PHE A 1 83 ? 10.899 5.511 6.180 1.00 94.50 83 PHE A CA 1
ATOM 641 C C . PHE A 1 83 ? 9.734 5.339 5.187 1.00 94.50 83 PHE A C 1
ATOM 643 O O . PHE A 1 83 ? 9.676 6.054 4.182 1.00 94.50 83 PHE A O 1
ATOM 650 N N . PRO A 1 84 ? 8.770 4.436 5.460 1.00 95.25 84 PRO A N 1
ATOM 651 C CA . PRO A 1 84 ? 7.649 4.160 4.562 1.00 95.25 84 PRO A CA 1
ATOM 652 C C . PRO A 1 84 ? 6.528 5.198 4.743 1.00 95.25 84 PRO A C 1
ATOM 654 O O . PRO A 1 84 ? 5.541 4.969 5.455 1.00 95.25 84 PRO A O 1
ATOM 657 N N . MET A 1 85 ? 6.688 6.362 4.109 1.00 94.75 85 MET A N 1
ATOM 658 C CA . MET A 1 85 ? 5.807 7.530 4.248 1.00 94.75 85 MET A CA 1
ATOM 659 C C . MET A 1 85 ? 4.325 7.183 4.050 1.00 94.75 85 MET A C 1
ATOM 661 O O . MET A 1 85 ? 3.485 7.480 4.906 1.00 94.75 85 MET A O 1
ATOM 665 N N . PHE A 1 86 ? 3.984 6.526 2.938 1.00 96.12 86 PHE A N 1
ATOM 666 C CA . PHE A 1 86 ? 2.587 6.242 2.601 1.00 96.12 86 PHE A CA 1
ATOM 667 C C . PHE A 1 86 ? 1.984 5.175 3.506 1.00 96.12 86 PHE A C 1
ATOM 669 O O . PHE A 1 86 ? 0.807 5.268 3.861 1.00 96.12 86 PHE A O 1
ATOM 676 N N . LYS A 1 87 ? 2.780 4.201 3.954 1.00 96.00 87 LYS A N 1
ATOM 677 C CA . LYS A 1 87 ? 2.318 3.176 4.895 1.00 96.00 87 LYS A CA 1
ATOM 678 C C . LYS A 1 87 ? 1.868 3.788 6.215 1.00 96.00 87 LYS A C 1
ATOM 680 O O . LYS A 1 87 ? 0.793 3.449 6.711 1.00 96.00 87 LYS A O 1
ATOM 685 N N . VAL A 1 88 ? 2.656 4.712 6.763 1.00 96.25 88 VAL A N 1
ATOM 686 C CA . VAL A 1 88 ? 2.347 5.387 8.033 1.00 96.25 88 VAL A CA 1
ATOM 687 C C . VAL A 1 88 ? 1.056 6.201 7.912 1.00 96.25 88 VAL A C 1
ATOM 689 O O . VAL A 1 88 ? 0.161 6.077 8.752 1.00 96.25 88 VAL A O 1
ATOM 692 N N . ILE A 1 89 ? 0.909 6.973 6.832 1.00 96.62 89 ILE A N 1
ATOM 693 C CA . ILE A 1 89 ? -0.303 7.770 6.589 1.00 96.62 89 ILE A CA 1
ATOM 694 C C . ILE A 1 89 ? -1.520 6.853 6.406 1.00 96.62 89 ILE A C 1
ATOM 696 O O . ILE A 1 89 ? -2.564 7.079 7.017 1.00 96.62 89 ILE A O 1
ATOM 700 N N . ALA A 1 90 ? -1.394 5.779 5.626 1.00 96.25 90 ALA A N 1
ATOM 701 C CA . ALA A 1 90 ? -2.468 4.816 5.412 1.00 96.25 90 ALA A CA 1
ATOM 702 C C . ALA A 1 90 ? -2.921 4.145 6.717 1.00 96.25 90 ALA A C 1
ATOM 704 O O . ALA A 1 90 ? -4.119 3.991 6.967 1.00 96.25 90 ALA A O 1
ATOM 705 N N . GLN A 1 91 ? -1.981 3.794 7.597 1.00 95.44 91 GLN A N 1
ATOM 706 C CA . GLN A 1 91 ? -2.306 3.237 8.908 1.00 95.44 91 GLN A CA 1
ATOM 707 C C . GLN A 1 91 ? -3.087 4.219 9.786 1.00 95.44 91 GLN A C 1
ATOM 709 O O . GLN A 1 91 ? -3.983 3.771 10.515 1.00 95.44 91 GLN A O 1
ATOM 714 N N . HIS A 1 92 ? -2.773 5.516 9.704 1.00 95.00 92 HIS A N 1
ATOM 715 C CA . HIS A 1 92 ? -3.498 6.580 10.396 1.00 95.00 92 HIS A CA 1
ATOM 716 C C . HIS A 1 92 ? -4.904 6.791 9.812 1.00 95.00 92 HIS A C 1
ATOM 718 O O . HIS A 1 92 ? -5.883 6.847 10.557 1.00 95.00 92 HIS A O 1
ATOM 724 N N . LEU A 1 93 ? -5.043 6.794 8.483 1.00 94.56 93 LEU A N 1
ATOM 725 C CA . LEU A 1 93 ? -6.348 6.835 7.809 1.00 94.56 93 LEU A CA 1
ATOM 726 C C . LEU A 1 93 ? -7.230 5.647 8.211 1.00 94.56 93 LEU A C 1
ATOM 728 O O . LEU A 1 93 ? -8.404 5.826 8.540 1.00 94.56 93 LEU A O 1
ATOM 732 N N . ALA A 1 94 ? -6.655 4.447 8.297 1.00 93.94 94 ALA A N 1
ATOM 733 C CA . ALA A 1 94 ? -7.381 3.267 8.751 1.00 93.94 94 ALA A CA 1
ATOM 734 C C . ALA A 1 94 ? -7.840 3.386 10.217 1.00 93.94 94 ALA A C 1
ATOM 736 O O . ALA A 1 94 ? -8.941 2.950 10.550 1.00 93.94 94 ALA A O 1
ATOM 737 N N . GLN A 1 95 ? -7.051 4.016 11.099 1.00 92.12 95 GLN A N 1
ATOM 738 C CA . GLN A 1 95 ? -7.490 4.337 12.471 1.00 92.12 95 GLN A CA 1
ATOM 739 C C . GLN A 1 95 ? -8.643 5.352 12.480 1.00 92.12 95 GLN A C 1
ATOM 741 O O . GLN A 1 95 ? -9.540 5.265 13.320 1.00 92.12 95 GLN A O 1
ATOM 746 N N . ALA A 1 96 ? -8.661 6.278 11.520 1.00 91.81 96 ALA A N 1
ATOM 747 C CA . ALA A 1 96 ? -9.763 7.212 11.316 1.00 91.81 96 ALA A CA 1
ATOM 748 C C . ALA A 1 96 ? -10.999 6.575 10.643 1.00 91.81 96 ALA A C 1
ATOM 750 O O . ALA A 1 96 ? -12.037 7.234 10.542 1.00 91.81 96 ALA A O 1
ATOM 751 N N . GLY A 1 97 ? -10.933 5.300 10.236 1.00 92.69 97 GLY A N 1
ATOM 752 C CA . GLY A 1 97 ? -12.026 4.583 9.573 1.00 92.69 97 GLY A CA 1
ATOM 753 C C . GLY A 1 97 ? -12.145 4.882 8.077 1.00 92.69 97 GLY A C 1
ATOM 754 O O . GLY A 1 97 ? -13.248 4.799 7.537 1.00 92.69 97 GLY A O 1
ATOM 755 N N . ILE A 1 98 ? -11.038 5.259 7.432 1.00 94.19 98 ILE A N 1
ATOM 756 C CA . ILE A 1 98 ? -10.934 5.553 5.998 1.00 94.19 98 ILE A CA 1
ATOM 757 C C . ILE A 1 98 ? -10.114 4.447 5.323 1.00 94.19 98 ILE A C 1
ATOM 759 O O . ILE A 1 98 ? -9.035 4.094 5.803 1.00 94.19 98 ILE A O 1
ATOM 763 N N . ALA A 1 99 ? -10.626 3.892 4.222 1.00 95.56 99 ALA A N 1
ATOM 764 C CA . ALA A 1 99 ? -9.896 2.913 3.425 1.00 95.56 99 ALA A CA 1
ATOM 765 C C . ALA A 1 99 ? -8.839 3.601 2.563 1.00 95.56 99 ALA A C 1
ATOM 767 O O . ALA A 1 99 ? -9.008 4.748 2.140 1.00 95.56 99 ALA A O 1
ATOM 768 N N . SER A 1 100 ? -7.748 2.894 2.282 1.00 96.88 100 SER A N 1
ATOM 769 C CA . SER A 1 100 ? -6.718 3.416 1.390 1.00 96.88 100 SER A CA 1
ATOM 770 C C . SER A 1 100 ? -6.099 2.352 0.504 1.00 96.88 100 SER A C 1
ATOM 772 O O . SER A 1 100 ? -5.976 1.200 0.910 1.00 96.88 100 SER A O 1
ATOM 774 N N . PHE A 1 101 ? -5.696 2.749 -0.698 1.00 97.12 101 PHE A N 1
ATOM 775 C CA . PHE A 1 101 ? -5.005 1.906 -1.661 1.00 97.12 101 PHE A CA 1
ATOM 776 C C . PHE A 1 101 ? -3.650 2.522 -2.007 1.00 97.12 101 PHE A C 1
ATOM 778 O O . PHE A 1 101 ? -3.568 3.704 -2.347 1.00 97.12 101 PHE A O 1
ATOM 785 N N . ARG A 1 102 ? -2.597 1.718 -1.888 1.00 96.56 102 ARG A N 1
ATOM 786 C CA . ARG A 1 102 ? -1.210 2.067 -2.214 1.00 96.56 102 ARG A CA 1
ATOM 787 C C . ARG A 1 102 ? -0.745 1.161 -3.347 1.00 96.56 102 ARG A C 1
ATOM 789 O O . ARG A 1 102 ? -0.998 -0.034 -3.253 1.00 96.56 102 ARG A O 1
ATOM 796 N N . TYR A 1 103 ? -0.085 1.670 -4.382 1.00 95.31 103 TYR A N 1
ATOM 797 C CA . TYR A 1 103 ? 0.366 0.849 -5.514 1.00 95.31 103 TYR A CA 1
ATOM 798 C C . TYR A 1 103 ? 1.794 1.193 -5.936 1.00 95.31 103 TYR A C 1
ATOM 800 O O . TYR A 1 103 ? 2.247 2.311 -5.708 1.00 95.31 103 TYR A O 1
ATOM 808 N N . ASP A 1 104 ? 2.488 0.215 -6.513 1.00 93.88 104 ASP A N 1
ATOM 809 C CA . ASP A 1 104 ? 3.844 0.371 -7.037 1.00 93.88 104 ASP A CA 1
ATOM 810 C C . ASP A 1 104 ? 3.795 1.103 -8.389 1.00 93.88 104 ASP A C 1
ATOM 812 O O . ASP A 1 104 ? 2.960 0.764 -9.239 1.00 93.88 104 ASP A O 1
ATOM 816 N N . ASP A 1 105 ? 4.689 2.065 -8.636 1.00 91.94 105 ASP A N 1
ATOM 817 C CA . ASP A 1 105 ? 4.759 2.704 -9.957 1.00 91.94 105 ASP A CA 1
ATOM 818 C C . ASP A 1 105 ? 5.158 1.706 -11.059 1.00 91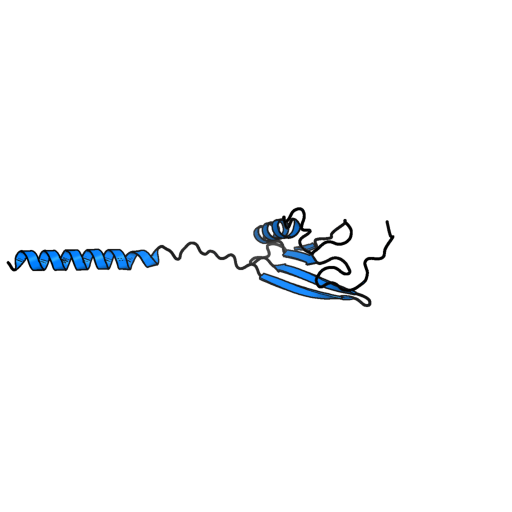.94 105 ASP A C 1
ATOM 820 O O . ASP A 1 105 ? 5.560 0.567 -10.812 1.00 91.94 105 ASP A O 1
ATOM 824 N N . ARG A 1 106 ? 5.030 2.125 -12.322 1.00 90.62 106 ARG A N 1
ATOM 825 C CA . ARG A 1 106 ? 5.293 1.263 -13.486 1.00 90.62 106 ARG A CA 1
ATOM 826 C C . ARG A 1 106 ? 6.716 0.705 -13.452 1.00 90.62 106 ARG A C 1
ATOM 828 O O . ARG A 1 106 ? 7.672 1.454 -13.254 1.00 90.62 106 ARG A O 1
ATOM 835 N N . GLY A 1 107 ? 6.837 -0.605 -13.653 1.00 88.69 107 GLY A N 1
ATOM 836 C CA . GLY A 1 107 ? 8.108 -1.322 -13.576 1.00 88.69 107 GLY A CA 1
ATOM 837 C C . GLY A 1 107 ? 8.715 -1.417 -12.168 1.00 88.69 107 GLY A C 1
ATOM 838 O O . GLY A 1 107 ? 9.873 -1.817 -12.048 1.00 88.69 107 GLY A O 1
ATOM 839 N N . VAL A 1 108 ? 8.002 -1.027 -11.102 1.00 91.06 108 VAL A N 1
ATOM 840 C CA . VAL A 1 108 ? 8.431 -1.192 -9.700 1.00 91.06 108 VAL A CA 1
ATOM 841 C C . VAL A 1 108 ? 7.741 -2.398 -9.078 1.00 91.06 108 VAL A C 1
ATOM 843 O O . VAL A 1 108 ? 6.542 -2.598 -9.253 1.00 91.06 108 VAL A O 1
ATOM 846 N N . GLY A 1 109 ? 8.470 -3.147 -8.247 1.00 91.44 109 GLY A N 1
ATOM 847 C CA . GLY A 1 109 ? 7.875 -4.124 -7.340 1.00 91.44 109 GLY A CA 1
ATOM 848 C C . GLY A 1 109 ? 7.059 -5.178 -8.083 1.00 91.44 109 GLY A C 1
ATOM 849 O O . GLY A 1 109 ? 7.614 -6.011 -8.796 1.00 91.44 109 GLY A O 1
ATOM 850 N N . THR A 1 110 ? 5.743 -5.153 -7.880 1.00 93.12 110 THR A N 1
ATOM 851 C CA . THR A 1 110 ? 4.799 -6.081 -8.526 1.00 93.12 110 THR A CA 1
ATOM 852 C C . THR A 1 110 ? 4.091 -5.500 -9.751 1.00 93.12 110 THR A C 1
ATOM 854 O O . THR A 1 110 ? 3.366 -6.227 -10.430 1.00 93.12 110 THR A O 1
ATOM 857 N N . SER A 1 111 ? 4.308 -4.219 -10.049 1.00 93.00 111 SER A N 1
ATOM 858 C CA . SER A 1 111 ? 3.788 -3.562 -11.245 1.00 93.00 111 SER A CA 1
ATOM 859 C C . SER A 1 111 ? 4.651 -3.871 -12.469 1.00 93.00 111 SER A C 1
ATOM 861 O O . SER A 1 111 ? 5.881 -3.860 -12.412 1.00 93.00 111 SER A O 1
ATOM 863 N N . THR A 1 112 ? 4.001 -4.126 -13.603 1.00 91.88 112 THR A N 1
ATOM 864 C CA . THR A 1 112 ? 4.661 -4.349 -14.897 1.00 91.88 112 THR A CA 1
ATOM 865 C C . THR A 1 112 ? 4.809 -3.035 -15.676 1.00 91.88 112 THR A C 1
ATOM 867 O O . THR A 1 112 ? 4.590 -1.946 -15.137 1.00 91.88 112 THR A O 1
ATOM 870 N N . GLY A 1 113 ? 5.209 -3.122 -16.947 1.00 86.00 113 GLY A N 1
ATOM 871 C CA . GLY A 1 113 ? 5.391 -1.973 -17.834 1.00 86.00 113 GLY A CA 1
ATOM 872 C C . GLY A 1 113 ? 6.763 -1.310 -17.711 1.00 86.00 113 GLY A C 1
ATOM 873 O O . GLY A 1 113 ? 7.586 -1.691 -16.881 1.00 86.00 113 GLY A O 1
ATOM 874 N N . ASP A 1 114 ? 6.997 -0.322 -18.573 1.00 80.19 114 ASP A N 1
ATOM 875 C CA . ASP A 1 114 ? 8.226 0.469 -18.593 1.00 80.19 114 ASP A CA 1
ATOM 876 C C . ASP A 1 114 ? 7.956 1.890 -18.082 1.00 80.19 114 ASP A C 1
ATOM 878 O O . ASP A 1 114 ? 6.921 2.508 -18.371 1.00 80.19 114 ASP A O 1
ATOM 882 N N . PHE A 1 115 ? 8.901 2.419 -17.312 1.00 68.94 115 PHE A N 1
ATOM 883 C CA . PHE A 1 115 ? 8.919 3.819 -16.933 1.00 68.94 115 PHE A CA 1
ATOM 884 C C . PHE A 1 115 ? 9.553 4.587 -18.094 1.00 68.94 115 PHE A C 1
ATOM 886 O O . PHE A 1 115 ? 10.767 4.762 -18.149 1.00 68.94 115 PHE A O 1
ATOM 893 N N . GLY A 1 116 ? 8.722 4.993 -19.060 1.00 65.88 116 GLY A N 1
ATOM 894 C CA . GLY A 1 116 ? 9.171 5.694 -20.263 1.00 65.88 116 GLY A CA 1
ATOM 895 C C . GLY A 1 116 ? 10.191 6.789 -19.940 1.00 65.88 116 GLY A C 1
ATOM 896 O O . GLY A 1 116 ? 9.896 7.746 -19.221 1.00 65.88 116 GLY A O 1
ATOM 897 N N . ILE A 1 117 ? 11.408 6.626 -20.459 1.00 53.47 117 ILE A N 1
ATOM 898 C CA . ILE A 1 117 ? 12.520 7.556 -20.274 1.00 53.47 117 ILE A CA 1
ATOM 899 C C . ILE A 1 117 ? 12.172 8.852 -21.029 1.00 53.47 117 ILE A C 1
ATOM 901 O O . ILE A 1 117 ? 12.465 8.978 -22.212 1.00 53.47 117 ILE A O 1
ATOM 905 N N . GLY A 1 118 ? 11.511 9.807 -20.370 1.00 52.22 118 GLY A N 1
ATOM 906 C CA . GLY A 1 118 ? 11.328 11.168 -20.896 1.00 52.22 118 GLY A CA 1
ATOM 907 C C . GLY A 1 118 ? 9.890 11.618 -21.151 1.00 52.22 118 GLY A C 1
ATOM 908 O O . GLY A 1 118 ? 9.520 11.929 -22.279 1.00 52.22 118 GLY A O 1
ATOM 909 N N . SER A 1 119 ? 9.082 11.765 -20.107 1.00 43.97 119 SER A N 1
ATOM 910 C CA . SER A 1 119 ? 7.908 12.646 -20.171 1.00 43.97 119 SER A CA 1
ATOM 911 C C . SER A 1 119 ? 7.770 13.414 -18.863 1.00 43.97 119 SER A C 1
ATOM 913 O O . SER A 1 119 ? 7.000 13.038 -17.982 1.00 43.97 119 SER A O 1
ATOM 915 N N . CYS A 1 120 ? 8.583 14.465 -18.757 1.00 45.94 120 CYS A N 1
ATOM 916 C CA . CYS A 1 120 ? 8.226 15.691 -18.051 1.00 45.94 120 CYS A CA 1
ATOM 917 C C . CYS A 1 120 ? 7.756 16.702 -19.099 1.00 45.94 120 CYS A C 1
ATOM 919 O O . CYS A 1 120 ? 8.367 16.706 -20.194 1.00 45.94 120 CYS A O 1
#

Radius of gyration: 26.89 Å; Cα contacts (8 Å, |Δi|>4): 179; chains: 1; bounding box: 33×47×87 Å

=== Feature glossary ===
The record int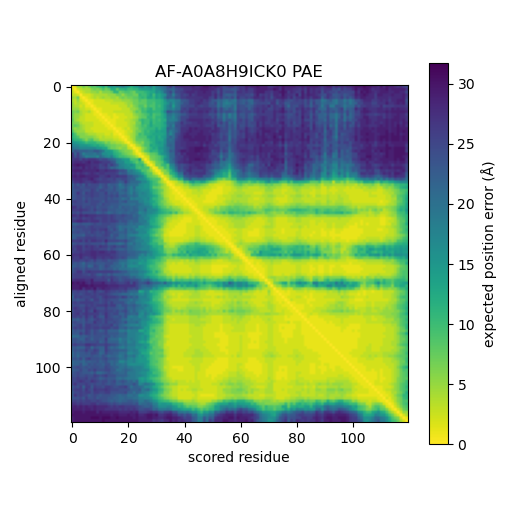erleaves many kinds of information about one protein. Here is each kind framed as the question it answers.

Q: What known structures does this most resemble?
A: Structural nearest neighbors (via Foldseek easy-search vs the PDB). Reported per hit: target PDB id, E-value, and alignment TM-score. A TM-score above ~0.5 is the conventional threshold for 'same fold'.

Q: Where is each backbone atom in 3D?
A: The mmCIF table is the protein's shape written out atom by atom. For each backbone N, Cα, C, and carbonyl O, it records an (x, y, z) coordinate triple in Å plus the residue type, chain letter, and residue number.

Q: What are the backbone torsion angles?
A: The φ/ψ torsion pair specifies the backbone conformation at each residue. φ rotates about the N–Cα bond, ψ about the Cα–C bond. Steric clashes forbid most of the (φ, ψ) plane — the allowed regions (α-helix basin, β-sheet basin, left-handed helix) are the Ramachandran-allowed regions.

Q: Which residues are buried vs exposed?
A: Solvent-accessible surface area (SASA) is the area in Å² traced out by the centre of a 1.4 Å probe sphere (a water molecule) rolled over the protein's van der Waals surface (Shrake–Rupley / Lee–Richards construction). Buried residues have near-zero SASA; fully exposed residues can exceed 200 Å². The total SASA scales roughly with the number of surface residues.

Q: How confident is the AlphaFold model at each residue?
A: pLDDT is the predicted lDDT-Cα score: AlphaFold's confidence that the local environment of each residue (all inter-atomic distances within 15 Å) is correctly placed. It is a per-residue number between 0 and 100, with higher meaning more reliable.

Q: What does the local fold look like, residue by residue?
A: 3Di is Foldseek's structural alphabet. Each residue is assigned one of twenty discrete states based on how its Cα sits relative to its spatial (not sequential) neighbors. Aligning 3Di strings finds structural homologs roughly as well as full 3D superposition, but orders of magnitude faster.

Q: How big and how compact is the whole molecule?
A: Radius of gyration (Rg) is the root-mean-square distance of Cα atoms from their centroid — a single number for overall size and compactness. A globular domain of N residues has Rg ≈ 2.2·N^0.38 Å; an extended or disordered chain has a much larger Rg. The Cα contact count is the number of residue pairs whose Cα atoms are within 8 Å and are more than four positions apart in sequence — a standard proxy for tertiary packing density. The bounding box is the smallest axis-aligned box enclosing all Cα atoms.

Q: Which residues are in helices, strands, or loops?
A: DSSP 8-state secondary structure assigns each residue one of H (α-helix), G (3₁₀-helix), I (π-helix), E (extended β-strand), B (isolated β-bridge), T (hydrogen-bonded turn), S (bend), or '-' (coil). The assignment is computed from backbone hydrogen-bond geometry via the Kabsch–Sander algorithm.

Q: How mobile is each atom in the crystal?
A: Crystallographic B-factors measure how much each atom's electron density is smeared out, in Å². They rise in mobile loops and surface residues and fall in the buried interior. In AlphaFold models this column is repurposed to hold pLDDT instead.

Q: What if only a Cα trace is available?
A: P-SEA three-state annotation labels each residue as helix, strand, or coil based purely on the geometry of the Cα trace. It serves as a fallback when the full backbone (and thus DSSP) is unavailable.

Q: What family and function is it annotated with?
A: Database cross-references. InterPro integrates a dozen domain/family signature databases into unified entries with residue-range hits. GO terms attach function/process/location labels with evidence codes. CATH codes position the fold in a four-level structural taxonomy. Organism is the NCBI-taxonomy species name.

Q: Are the domains correctly placed relative to each other?
A: Predicted Aligned Error (PAE) is an AlphaFold confidence matrix: entry (i, j) is the expected error in the position of residue j, in ångströms, when the prediction is superimposed on the true structure at residue i. Low PAE within a block of residues means that block is internally rigid and well-predicted; high PAE between two blocks means their relative placement is uncertain even if each block individually is confident.

Q: What do the diagnostic plots show?
A: Three diagnostic plots accompany the record. The Cα contact map visualizes the tertiary structure as a 2D adjacency matrix (8 Å cutoff, sequence-local contacts suppressed). The Ramachandran plot shows the distribution of backbone (φ, ψ) torsions, with points in the α and β basins reflecting secondary structure content. The PAE plot shows AlphaFold's inter-residue confidence as a color matrix.

Q: What is the amino-acid chain?
A: Primary structure: the covalent order of the twenty standard amino acids along the backbone. Two proteins with the same sequence will (almost always) fold to the same structure; two with 30% identity often share a fold but not the details.

Q: What do the rendered images show?
A: The six renders are orthographic views along the three Cartesian axes in both directions. Representation (cartoon, sticks, or surface) and color scheme (sequence-rainbow or by-chain) vary across proteins so the training set covers all the common visualization conventions.